Protein AF-A0A100Y700-F1 (afdb_monomer)

Secondary structure (DSSP, 8-state):
--HHHHHHHHHHHHHHHHHHHHHHTTTTTTSSSTT--HHHHHHHHHHHH-TT---S---S---SSHHHHHHHHHHHHHHHHHHHHHHHHHHHHHHHHHHHHHHHHTT--------

Radius of gyration: 26.62 Å; Cα contacts (8 Å, |Δi|>4): 16; chains: 1; bounding box: 70×37×75 Å

Foldseek 3Di:
DPPVVVVVVVVVVVVVCVVVVCVVVVVQVVPPDRDDDPVVVVVVVCCVVPVPDDDPDDDPDDDPDVVVVVVVVVVVVVVVVVVVVVVVVVVVVVVVVVVVVVVVVVPDDPDDDDD

Organism: NCBI:txid936756

Solvent-accessible surface area (backbone atoms only — not comparable to full-atom values): 7097 Å² total; per-residue (Å²): 129,57,73,64,56,51,50,52,52,50,52,50,51,51,54,51,45,69,63,45,47,44,66,76,70,51,66,36,77,94,41,99,69,59,82,65,57,72,63,65,54,47,53,52,52,45,47,73,78,39,75,88,67,75,81,94,71,76,76,95,70,76,66,97,40,72,66,57,44,52,47,52,52,50,50,52,51,51,51,53,52,48,53,52,52,50,52,54,48,52,55,55,49,51,52,53,48,53,55,50,54,56,57,57,65,74,70,64,74,82,80,83,82,77,134

Structure (mmCIF, N/CA/C/O backbone):
data_AF-A0A100Y700-F1
#
_entry.id   AF-A0A100Y700-F1
#
loop_
_atom_site.group_PDB
_atom_site.id
_atom_site.type_symbol
_atom_site.label_atom_id
_atom_site.label_alt_id
_atom_site.label_comp_id
_atom_site.label_asym_id
_atom_site.label_entity_id
_atom_site.label_seq_id
_atom_site.pdbx_PDB_ins_code
_atom_site.Cartn_x
_atom_site.Cartn_y
_atom_site.Cartn_z
_atom_site.occupancy
_atom_site.B_iso_or_equiv
_atom_site.auth_seq_id
_atom_site.auth_comp_id
_atom_site.auth_asym_id
_atom_site.auth_atom_id
_atom_site.pdbx_PDB_model_num
ATOM 1 N N . MET A 1 1 ? -14.581 -18.782 20.912 1.00 66.38 1 MET A N 1
ATOM 2 C CA . MET A 1 1 ? -14.575 -17.716 19.878 1.00 66.38 1 MET A CA 1
ATOM 3 C C . MET A 1 1 ? -15.944 -17.614 19.226 1.00 66.38 1 MET A C 1
ATOM 5 O O . MET A 1 1 ? -16.506 -18.648 18.874 1.00 66.38 1 MET A O 1
ATOM 9 N N . SER A 1 2 ? -16.472 -16.397 19.060 1.00 88.25 2 SER A N 1
ATOM 10 C CA . SER A 1 2 ? -17.689 -16.165 18.269 1.00 88.25 2 SER A CA 1
ATOM 11 C C . SER A 1 2 ? -17.450 -16.537 16.798 1.00 88.25 2 SER A C 1
ATOM 13 O O . SER A 1 2 ? -16.309 -16.522 16.330 1.00 88.25 2 SER A O 1
ATOM 15 N N . ARG A 1 3 ? -18.513 -16.881 16.056 1.00 90.94 3 ARG A N 1
ATOM 16 C CA . ARG A 1 3 ? -18.427 -17.226 14.621 1.00 90.94 3 ARG A CA 1
ATOM 17 C C . ARG A 1 3 ? -17.661 -16.161 13.827 1.00 90.94 3 ARG A C 1
ATOM 19 O O . ARG A 1 3 ? -16.773 -16.500 13.057 1.00 90.94 3 ARG A O 1
ATOM 26 N N . ASN A 1 4 ? -17.937 -14.890 14.108 1.00 92.06 4 ASN A N 1
ATOM 27 C CA . ASN A 1 4 ? -17.295 -13.750 13.453 1.00 92.06 4 ASN A CA 1
ATOM 28 C C . ASN A 1 4 ? -15.809 -13.636 13.807 1.00 92.06 4 ASN A C 1
ATOM 30 O O . ASN A 1 4 ? -14.999 -13.365 12.931 1.00 92.06 4 ASN A O 1
ATOM 34 N N . ALA A 1 5 ? -15.430 -13.896 15.065 1.00 92.06 5 ALA A N 1
ATOM 35 C CA . ALA A 1 5 ? -14.022 -13.906 15.453 1.00 92.06 5 ALA A CA 1
ATOM 36 C C . ALA A 1 5 ? -13.244 -14.994 14.697 1.00 92.06 5 ALA A C 1
ATOM 38 O O . ALA A 1 5 ? -12.152 -14.729 14.215 1.00 92.06 5 ALA A O 1
ATOM 39 N N . ARG A 1 6 ? -13.829 -16.189 14.521 1.00 94.88 6 ARG A N 1
ATOM 40 C CA . ARG A 1 6 ? -13.201 -17.265 13.731 1.00 94.88 6 ARG A CA 1
ATOM 41 C C . ARG A 1 6 ? -13.043 -16.882 12.261 1.00 94.88 6 ARG A C 1
ATOM 43 O O . ARG A 1 6 ? -11.981 -17.114 11.700 1.00 94.88 6 ARG A O 1
ATOM 50 N N . ILE A 1 7 ? -14.076 -16.285 11.661 1.00 96.19 7 ILE A N 1
ATOM 51 C CA . ILE A 1 7 ? -14.034 -15.826 10.265 1.00 96.19 7 ILE A CA 1
ATOM 52 C C . ILE A 1 7 ? -12.957 -14.753 10.088 1.00 96.19 7 ILE A C 1
ATOM 54 O O . ILE A 1 7 ? -12.136 -14.875 9.191 1.00 96.19 7 ILE A O 1
ATOM 58 N N . ASN A 1 8 ? -12.899 -13.747 10.962 1.00 94.69 8 ASN A N 1
ATOM 59 C CA . ASN A 1 8 ? -11.896 -12.688 10.858 1.00 94.69 8 ASN A CA 1
ATOM 60 C C . ASN A 1 8 ? -10.470 -13.222 11.036 1.00 94.69 8 ASN A C 1
ATOM 62 O O . ASN A 1 8 ? -9.580 -12.821 10.293 1.00 94.69 8 ASN A O 1
ATOM 66 N N . THR A 1 9 ? -10.249 -14.141 11.982 1.00 96.31 9 THR A N 1
ATOM 67 C CA . THR A 1 9 ? -8.947 -14.804 12.136 1.00 96.31 9 THR A CA 1
ATOM 68 C C . THR A 1 9 ? -8.582 -15.598 10.883 1.00 96.31 9 THR A C 1
ATOM 70 O O . THR A 1 9 ? -7.451 -15.498 10.424 1.00 96.31 9 THR A O 1
ATOM 73 N N . LEU A 1 10 ? -9.528 -16.337 10.293 1.00 97.06 10 LEU A N 1
ATOM 74 C CA . LEU A 1 10 ? -9.295 -17.064 9.043 1.00 97.06 10 LEU A CA 1
ATOM 75 C C . LEU A 1 10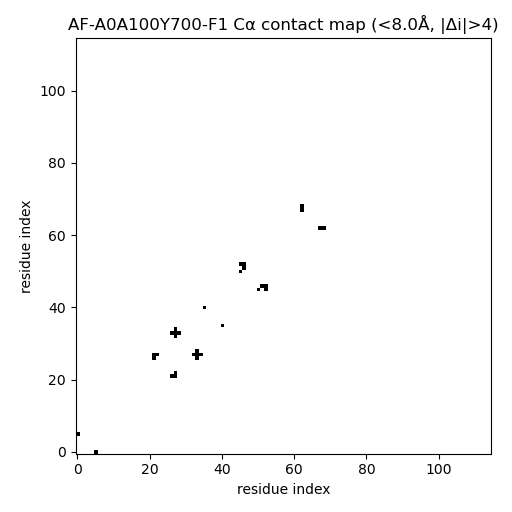 ? -8.941 -16.111 7.894 1.00 97.06 10 LEU A C 1
ATOM 77 O O . LEU A 1 10 ? -7.962 -16.348 7.199 1.00 97.06 10 LEU A O 1
ATOM 81 N N . LEU A 1 11 ? -9.698 -15.025 7.719 1.00 96.38 11 LEU A N 1
ATOM 82 C CA . LEU A 1 11 ? -9.428 -14.014 6.694 1.00 96.38 11 LEU A CA 1
ATOM 83 C C . LEU A 1 11 ? -8.036 -13.396 6.863 1.00 96.38 11 LEU A C 1
ATOM 85 O O . LEU A 1 11 ? -7.311 -13.256 5.883 1.00 96.38 11 LEU A O 1
ATOM 89 N N . LEU A 1 12 ? -7.636 -13.081 8.098 1.00 95.88 12 LEU A N 1
ATOM 90 C CA . LEU A 1 12 ? -6.298 -12.564 8.383 1.00 95.88 12 LEU A CA 1
ATOM 91 C C . LEU A 1 12 ? -5.211 -13.581 8.010 1.00 95.88 12 LEU A C 1
ATOM 93 O O . LEU A 1 12 ? -4.234 -13.217 7.365 1.00 95.88 12 LEU A O 1
ATOM 97 N N . LEU A 1 13 ? -5.396 -14.855 8.374 1.00 97.31 13 LEU A N 1
ATOM 98 C CA . LEU A 1 13 ? -4.462 -15.923 8.009 1.00 97.31 13 LEU A CA 1
ATOM 99 C C . LEU A 1 13 ? -4.356 -16.095 6.491 1.00 97.31 13 LEU A C 1
ATOM 101 O O . LEU A 1 13 ? -3.255 -16.288 5.991 1.00 97.31 13 LEU A O 1
ATOM 105 N N . VAL A 1 14 ? -5.468 -15.983 5.759 1.00 97.62 14 VAL A N 1
ATOM 106 C CA . VAL A 1 14 ? -5.465 -16.029 4.289 1.00 97.62 14 VAL A CA 1
ATOM 107 C C . VAL A 1 14 ? -4.672 -14.860 3.707 1.00 97.62 14 VAL A C 1
ATOM 109 O O . VAL A 1 14 ? -3.839 -15.084 2.839 1.00 97.62 14 VAL A O 1
ATOM 112 N N . VAL A 1 15 ? -4.867 -13.634 4.201 1.00 96.00 15 VAL A N 1
ATOM 113 C CA . VAL A 1 15 ? -4.094 -12.463 3.742 1.00 96.00 15 VAL A CA 1
ATOM 114 C C . VAL A 1 15 ? -2.597 -12.653 3.997 1.00 96.00 15 VAL A C 1
ATOM 116 O O . VAL A 1 15 ? -1.791 -12.434 3.097 1.00 96.00 15 VAL A O 1
ATOM 119 N N . VAL A 1 16 ? -2.219 -13.114 5.193 1.00 96.50 16 VAL A N 1
ATOM 120 C CA . VAL A 1 16 ? -0.814 -13.408 5.521 1.00 96.50 16 VAL A CA 1
ATOM 121 C C . VAL A 1 16 ? -0.263 -14.513 4.620 1.00 96.50 16 VAL A C 1
ATOM 123 O O . VAL A 1 16 ? 0.841 -14.380 4.103 1.00 96.50 16 VAL A O 1
ATOM 126 N N . ALA A 1 17 ? -1.029 -15.578 4.381 1.00 96.19 17 ALA A N 1
ATOM 127 C CA . ALA A 1 17 ? -0.621 -16.660 3.493 1.00 96.19 17 ALA A CA 1
ATOM 128 C C . ALA A 1 17 ? -0.406 -16.164 2.055 1.00 96.19 17 ALA A C 1
ATOM 130 O O . ALA A 1 17 ? 0.603 -16.507 1.449 1.00 96.19 17 ALA A O 1
ATOM 131 N N . LEU A 1 18 ? -1.294 -15.317 1.528 1.00 94.19 18 LEU A N 1
ATOM 132 C CA . LEU A 1 18 ? -1.145 -14.731 0.192 1.00 94.19 18 LEU A CA 1
ATOM 133 C C . LEU A 1 18 ? 0.106 -13.848 0.067 1.00 94.19 18 LEU A C 1
ATOM 135 O O . LEU A 1 18 ? 0.702 -13.817 -1.003 1.00 94.19 18 LEU A O 1
ATOM 139 N N . ALA A 1 19 ? 0.521 -13.167 1.139 1.00 91.00 19 ALA A N 1
ATOM 140 C CA . ALA A 1 19 ? 1.738 -12.353 1.142 1.00 91.00 19 ALA A CA 1
ATOM 141 C C . ALA A 1 19 ? 3.021 -13.188 1.317 1.00 91.00 19 ALA A C 1
ATOM 143 O O . ALA A 1 19 ? 4.034 -12.912 0.681 1.00 91.00 19 ALA A O 1
ATOM 144 N N . VAL A 1 20 ? 2.994 -14.207 2.182 1.00 93.62 20 VAL A N 1
ATOM 145 C CA . VAL A 1 20 ? 4.196 -14.961 2.580 1.00 93.62 20 VAL A CA 1
ATOM 146 C C . VAL A 1 20 ? 4.472 -16.150 1.663 1.00 93.62 20 VAL A C 1
ATOM 148 O O . VAL A 1 20 ? 5.633 -16.427 1.377 1.00 93.62 20 VAL A O 1
ATOM 151 N N . LEU A 1 21 ? 3.444 -16.865 1.194 1.00 94.56 21 LEU A N 1
ATOM 152 C CA . LEU A 1 21 ? 3.636 -18.080 0.392 1.00 94.56 21 LEU A CA 1
ATOM 153 C C . LEU A 1 21 ? 4.409 -17.839 -0.912 1.00 94.56 21 LEU A C 1
ATOM 155 O O . LEU A 1 21 ? 5.296 -18.645 -1.184 1.00 94.56 21 LEU A O 1
ATOM 159 N N . PRO A 1 22 ? 4.154 -16.771 -1.697 1.00 90.19 22 PRO A N 1
ATOM 160 C CA . PRO A 1 22 ? 4.939 -16.512 -2.901 1.00 90.19 22 PRO A CA 1
ATOM 161 C C . PRO A 1 22 ? 6.433 -16.343 -2.600 1.00 90.19 22 PRO A C 1
ATOM 163 O O . PRO A 1 22 ? 7.262 -16.912 -3.301 1.00 90.19 22 PRO A O 1
ATOM 166 N N . LEU A 1 23 ? 6.770 -15.647 -1.508 1.00 88.31 23 LEU A N 1
ATOM 167 C CA . LEU A 1 23 ? 8.154 -15.441 -1.073 1.00 88.31 23 LEU A CA 1
ATOM 168 C C . LEU A 1 23 ? 8.789 -16.737 -0.547 1.00 88.31 23 LEU A C 1
ATOM 170 O O . LEU A 1 23 ? 9.924 -17.053 -0.877 1.00 88.31 23 LEU A O 1
ATOM 174 N N . ALA A 1 24 ? 8.056 -17.509 0.261 1.00 89.81 24 ALA A N 1
ATOM 175 C CA . ALA A 1 24 ? 8.570 -18.729 0.886 1.00 89.81 24 ALA A CA 1
ATOM 176 C C . ALA A 1 24 ? 8.776 -19.885 -0.106 1.00 89.81 24 ALA A C 1
ATOM 178 O O . ALA A 1 24 ? 9.604 -20.761 0.132 1.00 89.81 24 ALA A O 1
ATOM 179 N N . LEU A 1 25 ? 8.001 -19.910 -1.189 1.00 91.56 25 LEU A N 1
ATOM 180 C CA . LEU A 1 25 ? 8.074 -20.932 -2.231 1.00 91.56 25 LEU A CA 1
ATOM 181 C C . LEU A 1 25 ? 8.965 -20.515 -3.413 1.00 91.56 25 LEU A C 1
ATOM 183 O O . LEU A 1 25 ? 9.029 -21.255 -4.394 1.00 91.56 25 LEU A O 1
ATOM 187 N N . GLY A 1 26 ? 9.613 -19.345 -3.348 1.00 86.38 26 GLY A N 1
ATOM 188 C CA . GLY A 1 26 ? 10.465 -18.842 -4.429 1.00 86.38 26 GLY A CA 1
ATOM 189 C C . GLY A 1 26 ? 9.696 -18.567 -5.724 1.00 86.38 26 GLY A C 1
ATOM 190 O O . GLY A 1 26 ? 10.233 -18.731 -6.824 1.00 86.38 26 GLY A O 1
ATOM 191 N N . LEU A 1 27 ? 8.406 -18.201 -5.629 1.00 81.12 27 LEU A N 1
ATOM 192 C CA . LEU A 1 27 ? 7.612 -17.815 -6.798 1.00 81.12 27 LEU A CA 1
ATOM 193 C C . LEU A 1 27 ? 8.181 -16.505 -7.337 1.00 81.12 27 LEU A C 1
ATOM 195 O O . LEU A 1 27 ? 7.787 -15.424 -6.907 1.00 81.12 27 LEU A O 1
ATOM 199 N N . GLY A 1 28 ? 9.116 -16.627 -8.274 1.00 75.69 28 GLY A N 1
ATOM 200 C CA . GLY A 1 28 ? 9.812 -15.483 -8.838 1.00 75.69 28 GLY A CA 1
ATOM 201 C C . GLY A 1 28 ? 11.332 -15.590 -8.884 1.00 75.69 28 GLY A C 1
ATOM 202 O O . GLY A 1 28 ? 11.938 -14.791 -9.579 1.00 75.69 28 GLY A O 1
ATOM 203 N N . ASP A 1 29 ? 11.952 -16.596 -8.262 1.00 78.38 29 ASP A N 1
ATOM 204 C CA . ASP A 1 29 ? 13.426 -16.719 -8.199 1.00 78.38 29 ASP A CA 1
ATOM 205 C C . ASP A 1 29 ? 14.114 -16.834 -9.577 1.00 78.38 29 ASP A C 1
ATOM 207 O O . ASP A 1 29 ? 15.325 -16.689 -9.701 1.00 78.38 29 ASP A O 1
ATOM 211 N N . HIS A 1 30 ? 13.339 -17.101 -10.629 1.00 74.56 30 HIS A N 1
ATOM 212 C CA . HIS A 1 30 ? 13.780 -17.162 -12.023 1.00 74.56 30 HIS A CA 1
ATOM 213 C C . HIS A 1 30 ? 13.660 -15.817 -12.766 1.00 74.56 30 HIS A C 1
ATOM 215 O O . HIS A 1 30 ? 13.903 -15.768 -13.971 1.00 74.56 30 HIS A O 1
ATOM 221 N N . LYS A 1 31 ? 13.248 -14.745 -12.082 1.00 72.06 31 LYS A N 1
ATOM 222 C CA . LYS A 1 31 ? 13.110 -13.385 -12.612 1.00 72.06 31 LYS A CA 1
ATOM 223 C C . LYS A 1 31 ? 14.020 -12.443 -11.826 1.00 72.06 31 LYS A C 1
ATOM 225 O O . LYS A 1 31 ? 14.076 -12.540 -10.606 1.00 72.06 31 LYS A O 1
ATOM 230 N N . GLU A 1 32 ? 14.693 -11.523 -12.516 1.00 67.50 32 GLU A N 1
ATOM 231 C CA . GLU A 1 32 ? 15.541 -10.506 -11.869 1.00 67.50 32 GLU A CA 1
ATOM 232 C C . GLU A 1 32 ? 14.719 -9.586 -10.953 1.00 67.50 32 GLU A C 1
ATOM 234 O O . GLU A 1 32 ? 15.139 -9.289 -9.839 1.00 67.50 32 GLU A O 1
ATOM 239 N N . GLU A 1 33 ? 13.496 -9.240 -11.369 1.00 70.50 33 GLU A N 1
ATOM 240 C CA . GLU A 1 33 ? 12.518 -8.530 -10.547 1.00 70.50 33 GLU A CA 1
ATOM 241 C C . GLU A 1 33 ? 11.166 -9.269 -10.576 1.00 70.50 33 GLU A C 1
ATOM 243 O O . GLU A 1 33 ? 10.352 -9.106 -11.488 1.00 70.50 33 GLU A O 1
ATOM 248 N N . PRO A 1 34 ? 10.905 -10.159 -9.608 1.00 69.94 34 PRO A N 1
ATOM 249 C CA . PRO A 1 34 ? 9.723 -11.016 -9.661 1.00 69.94 34 PRO A CA 1
ATOM 250 C C . PRO A 1 34 ? 8.403 -10.335 -9.306 1.00 69.94 34 PRO A C 1
ATOM 252 O O . PRO A 1 34 ? 7.342 -10.821 -9.700 1.00 69.94 34 PRO A O 1
ATOM 255 N N . PHE A 1 35 ? 8.464 -9.217 -8.584 1.00 77.19 35 PHE A N 1
ATOM 256 C CA . PHE A 1 35 ? 7.299 -8.486 -8.083 1.00 77.19 35 PHE A CA 1
ATOM 257 C C . PHE A 1 35 ? 7.304 -7.031 -8.563 1.00 77.19 35 PHE A C 1
ATOM 259 O O . PHE A 1 35 ? 7.127 -6.110 -7.769 1.00 77.19 35 PHE A O 1
ATOM 266 N N . THR A 1 36 ? 7.530 -6.823 -9.861 1.00 80.06 36 THR A N 1
ATOM 267 C CA . THR A 1 36 ? 7.430 -5.491 -10.470 1.00 80.06 36 THR A CA 1
ATOM 268 C C . THR A 1 36 ? 5.989 -5.003 -10.529 1.00 80.06 36 THR A C 1
ATOM 270 O O . THR A 1 36 ? 5.035 -5.790 -10.565 1.00 80.06 36 THR A O 1
ATOM 273 N N . GLY A 1 37 ? 5.829 -3.680 -10.558 1.00 79.69 37 GLY A N 1
ATOM 274 C CA . GLY A 1 37 ? 4.540 -3.048 -10.798 1.00 79.69 37 GLY A CA 1
ATOM 275 C C . GLY A 1 37 ? 3.958 -3.422 -12.164 1.00 79.69 37 GLY A C 1
ATOM 276 O O . GLY A 1 37 ? 4.673 -3.775 -13.101 1.00 79.69 37 GLY A O 1
ATOM 277 N N . ALA A 1 38 ? 2.634 -3.315 -12.284 1.00 85.69 38 ALA A N 1
ATOM 278 C CA . ALA A 1 38 ? 1.936 -3.578 -13.542 1.00 85.69 38 ALA A CA 1
ATOM 279 C C . ALA A 1 38 ? 2.389 -2.642 -14.677 1.00 85.69 38 ALA A C 1
ATOM 281 O O . ALA A 1 38 ? 2.390 -3.049 -15.833 1.00 85.69 38 ALA A O 1
ATOM 282 N N . ASP A 1 39 ? 2.787 -1.415 -14.338 1.00 83.94 39 ASP A N 1
ATOM 283 C CA . ASP A 1 39 ? 3.232 -0.407 -15.301 1.00 83.94 39 ASP A CA 1
ATOM 284 C C . ASP A 1 39 ? 4.565 -0.789 -15.961 1.00 83.94 39 ASP A C 1
ATOM 286 O O . ASP A 1 39 ? 4.644 -0.862 -17.183 1.00 83.94 39 ASP A O 1
ATOM 290 N N . ALA A 1 40 ? 5.559 -1.207 -15.168 1.00 82.50 40 ALA A N 1
ATOM 291 C CA . ALA A 1 40 ? 6.835 -1.716 -15.682 1.00 82.50 40 ALA A CA 1
ATOM 292 C C . ALA A 1 40 ? 6.649 -2.920 -16.626 1.00 82.50 40 ALA A C 1
ATOM 294 O O . ALA A 1 40 ? 7.315 -3.039 -17.651 1.00 82.50 40 ALA A O 1
ATOM 295 N N . GLN A 1 41 ? 5.702 -3.816 -16.321 1.00 87.50 41 GLN A N 1
ATOM 296 C CA . GLN A 1 41 ? 5.379 -4.936 -17.216 1.00 87.50 41 GLN A CA 1
ATOM 297 C C . GLN A 1 41 ? 4.712 -4.468 -18.514 1.00 87.50 41 GLN A C 1
ATOM 299 O O . GLN A 1 41 ? 4.949 -5.052 -19.572 1.00 87.50 41 GLN A O 1
ATOM 304 N N . ALA A 1 42 ? 3.876 -3.430 -18.442 1.00 88.38 42 ALA A N 1
ATOM 305 C CA . ALA A 1 42 ? 3.226 -2.855 -19.610 1.00 88.38 42 ALA A CA 1
ATOM 306 C C . ALA A 1 42 ? 4.240 -2.172 -20.537 1.00 88.38 42 ALA A C 1
ATOM 308 O O . ALA A 1 42 ? 4.169 -2.374 -21.746 1.00 88.38 42 ALA A O 1
ATOM 309 N N . GLU A 1 43 ? 5.205 -1.431 -19.993 1.00 86.69 43 GLU A N 1
ATOM 310 C CA . GLU A 1 43 ? 6.270 -0.783 -20.768 1.00 86.69 43 GLU A CA 1
ATOM 311 C C . GLU A 1 43 ? 7.105 -1.800 -21.560 1.00 86.69 43 GLU A C 1
ATOM 313 O O . GLU A 1 43 ? 7.309 -1.638 -22.769 1.00 86.69 43 GLU A O 1
ATOM 318 N N . VAL A 1 44 ? 7.514 -2.895 -20.906 1.00 87.38 44 VAL A N 1
ATOM 319 C CA . VAL A 1 44 ? 8.235 -3.998 -21.561 1.00 87.38 44 VAL A CA 1
ATOM 320 C C . VAL A 1 44 ? 7.393 -4.582 -22.694 1.00 87.38 44 VAL A C 1
ATOM 322 O O . VAL A 1 44 ? 7.862 -4.681 -23.827 1.00 87.38 44 VAL A O 1
ATOM 325 N N . ALA A 1 45 ? 6.124 -4.896 -22.426 1.00 90.25 45 ALA A N 1
ATOM 326 C CA . ALA A 1 45 ? 5.237 -5.465 -23.434 1.00 90.25 45 ALA A CA 1
ATOM 327 C C . ALA A 1 45 ? 5.010 -4.515 -24.624 1.00 90.25 45 ALA A C 1
ATOM 329 O O . ALA A 1 45 ? 4.962 -4.971 -25.768 1.00 90.25 45 ALA A O 1
ATOM 330 N N . ILE A 1 46 ? 4.877 -3.207 -24.390 1.00 89.75 46 ILE A N 1
ATOM 331 C CA . ILE A 1 46 ? 4.722 -2.209 -25.460 1.00 89.75 46 ILE A CA 1
ATOM 332 C C . ILE A 1 46 ? 5.973 -2.185 -26.338 1.00 89.75 46 ILE A C 1
ATOM 334 O O . ILE A 1 46 ? 5.853 -2.285 -27.558 1.00 89.75 46 ILE A O 1
ATOM 338 N N . THR A 1 47 ? 7.153 -2.124 -25.723 1.00 88.25 47 THR A N 1
ATOM 339 C CA . THR A 1 47 ? 8.437 -2.064 -26.437 1.00 88.25 47 THR A CA 1
ATOM 340 C C . THR A 1 47 ? 8.688 -3.329 -27.264 1.00 88.25 47 THR A C 1
ATOM 342 O O . THR A 1 47 ? 9.191 -3.252 -28.383 1.00 88.25 47 THR A O 1
ATOM 345 N N . GLU A 1 48 ? 8.280 -4.497 -26.759 1.00 92.69 48 GLU A N 1
ATOM 346 C CA . GLU A 1 48 ? 8.372 -5.767 -27.491 1.00 92.69 48 GLU A CA 1
ATOM 347 C C . GLU A 1 48 ? 7.399 -5.851 -28.679 1.00 92.69 48 GLU A C 1
ATOM 349 O O . GLU A 1 48 ? 7.754 -6.380 -29.733 1.00 92.69 48 GLU A O 1
ATOM 354 N N . ASN A 1 49 ? 6.167 -5.352 -28.526 1.00 93.31 49 ASN A N 1
ATOM 355 C CA . ASN A 1 49 ? 5.140 -5.441 -29.572 1.00 93.31 49 ASN A CA 1
ATOM 356 C C . ASN A 1 49 ? 5.258 -4.333 -30.630 1.00 93.31 49 ASN A C 1
ATOM 358 O O . ASN A 1 49 ? 4.858 -4.539 -31.778 1.00 93.31 49 ASN A O 1
ATOM 362 N N . ALA A 1 50 ? 5.771 -3.163 -30.256 1.00 91.12 50 ALA A N 1
ATOM 363 C CA . ALA A 1 50 ? 5.874 -1.988 -31.110 1.00 91.12 50 ALA A CA 1
ATOM 364 C C . ALA A 1 50 ? 7.188 -1.235 -30.820 1.00 91.12 50 ALA A C 1
ATOM 366 O O . ALA A 1 50 ? 7.177 -0.230 -30.112 1.00 91.12 50 ALA A O 1
ATOM 367 N N . PRO A 1 51 ? 8.324 -1.688 -31.379 1.00 88.19 51 PRO A N 1
ATOM 368 C CA . PRO A 1 51 ? 9.640 -1.116 -31.079 1.00 88.19 51 PRO A CA 1
ATOM 369 C C . PRO A 1 51 ? 9.808 0.337 -31.549 1.00 88.19 51 PRO A C 1
ATOM 371 O O . PRO A 1 51 ? 10.631 1.062 -31.003 1.00 88.19 51 PRO A O 1
ATOM 374 N N . ASP A 1 52 ? 9.014 0.775 -32.530 1.00 91.94 52 ASP A N 1
ATOM 375 C CA . ASP A 1 52 ? 9.014 2.156 -33.032 1.00 91.94 52 ASP A CA 1
ATOM 376 C C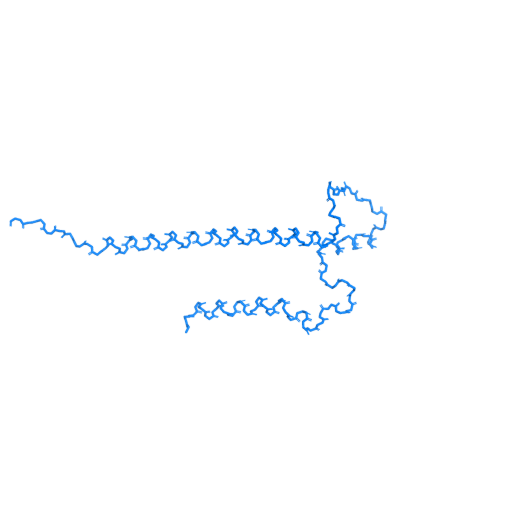 . ASP A 1 52 ? 8.008 3.063 -32.289 1.00 91.94 52 ASP A C 1
ATOM 378 O O . ASP A 1 52 ? 7.721 4.175 -32.736 1.00 91.94 52 ASP A O 1
ATOM 382 N N . TYR A 1 53 ? 7.403 2.587 -31.194 1.00 88.62 53 TYR A N 1
ATOM 383 C CA . TYR A 1 53 ? 6.425 3.355 -30.428 1.00 88.62 53 TYR A CA 1
ATOM 384 C C . TYR A 1 53 ? 7.086 4.507 -29.662 1.00 88.62 53 TYR A C 1
ATOM 386 O O . TYR A 1 53 ? 8.015 4.306 -28.884 1.00 88.62 53 TYR A O 1
ATOM 394 N N . GLU A 1 54 ? 6.546 5.714 -29.836 1.00 88.50 54 GLU A N 1
ATOM 395 C CA . GLU A 1 54 ? 6.972 6.908 -29.107 1.00 88.50 54 GLU A CA 1
ATOM 396 C C . GLU A 1 54 ? 5.939 7.261 -28.015 1.00 88.50 54 GLU A C 1
ATOM 398 O O . GLU A 1 54 ? 4.744 7.382 -28.320 1.00 88.50 54 GLU A O 1
ATOM 403 N N . PRO A 1 55 ? 6.350 7.433 -26.742 1.00 87.25 55 PRO A N 1
ATOM 404 C CA . PRO A 1 55 ? 5.444 7.832 -25.670 1.00 87.25 55 PRO A CA 1
ATOM 405 C C . PRO A 1 55 ? 4.756 9.170 -25.968 1.00 87.25 55 PRO A C 1
ATOM 407 O O . PRO A 1 55 ? 5.397 10.198 -26.164 1.00 87.25 55 PRO A O 1
ATOM 410 N N . TRP A 1 56 ? 3.424 9.185 -25.937 1.00 89.50 56 TRP A N 1
ATOM 411 C CA . TRP A 1 56 ? 2.618 10.400 -26.135 1.00 89.50 56 TRP A CA 1
ATOM 412 C C . TRP A 1 56 ? 2.544 11.297 -24.886 1.00 89.50 56 TRP A C 1
ATOM 414 O O . TRP A 1 56 ? 1.955 12.378 -24.929 1.00 89.50 56 TRP A O 1
ATOM 424 N N . PHE A 1 57 ? 3.112 10.847 -23.767 1.00 89.31 57 PHE A N 1
ATOM 425 C CA . PHE A 1 57 ? 3.174 11.565 -22.501 1.00 89.31 57 PHE A CA 1
ATOM 426 C C . PHE A 1 57 ? 4.462 11.198 -21.762 1.00 89.31 57 PHE A C 1
ATOM 428 O O . PHE A 1 57 ? 4.862 10.036 -21.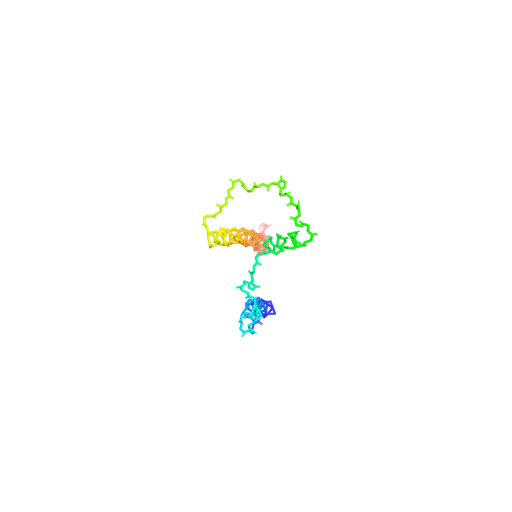763 1.00 89.31 57 PHE A O 1
ATOM 435 N N . SER A 1 58 ? 5.072 12.179 -21.097 1.00 85.00 58 SER A N 1
ATOM 436 C CA . SER A 1 58 ? 6.181 11.972 -20.168 1.00 85.00 58 SER A CA 1
ATOM 437 C C . SER A 1 58 ? 5.784 12.429 -18.759 1.00 85.00 58 SER A C 1
ATOM 439 O O . SER A 1 58 ? 5.076 13.436 -18.618 1.00 85.00 58 SER A O 1
ATOM 441 N N . PRO A 1 59 ? 6.206 11.712 -17.700 1.00 85.12 59 PRO A N 1
ATOM 442 C CA . PRO A 1 59 ? 5.930 12.122 -16.331 1.00 85.12 59 PRO A CA 1
ATOM 443 C C . PRO A 1 59 ? 6.449 13.539 -16.060 1.00 85.12 59 PRO A C 1
ATOM 445 O O . PRO A 1 59 ? 7.579 13.882 -16.396 1.00 85.12 59 PRO A O 1
ATOM 448 N N . LEU A 1 60 ? 5.635 14.368 -15.398 1.00 90.06 60 LEU A N 1
ATOM 449 C CA . LEU A 1 60 ? 6.070 15.702 -14.950 1.00 90.06 60 LEU A CA 1
ATOM 450 C C . LEU A 1 60 ? 7.122 15.628 -13.834 1.00 90.06 60 LEU A C 1
ATOM 452 O O . LEU A 1 60 ? 7.847 16.591 -13.592 1.00 90.06 60 LEU A O 1
ATOM 456 N N . TYR A 1 61 ? 7.155 14.506 -13.120 1.00 86.44 61 TYR A N 1
ATOM 457 C CA . TYR A 1 61 ? 8.092 14.215 -12.052 1.00 86.44 61 TYR A CA 1
ATOM 458 C C . TYR A 1 61 ? 8.407 12.727 -12.073 1.00 86.44 61 TYR A C 1
ATOM 460 O O . TYR A 1 61 ? 7.491 11.905 -12.106 1.00 86.44 61 TYR A O 1
ATOM 468 N N . GLU A 1 62 ? 9.692 12.413 -11.999 1.00 85.50 62 GLU A N 1
ATOM 469 C CA . GLU A 1 62 ? 10.199 11.056 -11.891 1.00 85.50 62 GLU A CA 1
ATOM 470 C C . GLU A 1 62 ? 10.999 10.93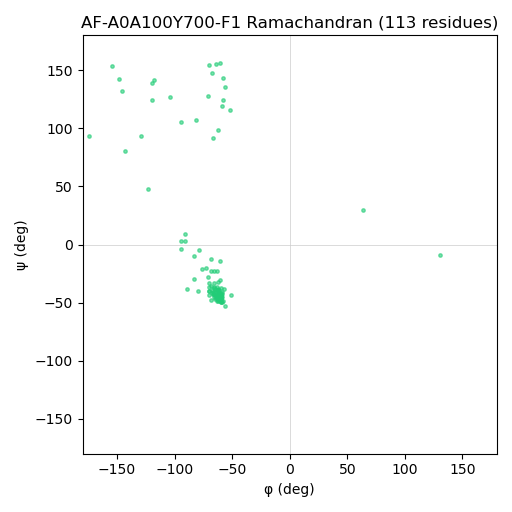9 -10.585 1.00 85.50 62 GLU A C 1
ATOM 472 O O . GLU A 1 62 ? 11.878 11.775 -10.326 1.00 85.50 62 GLU A O 1
ATOM 477 N N . PRO A 1 63 ? 10.660 9.984 -9.700 1.00 86.44 63 PRO A N 1
ATOM 478 C CA . PRO A 1 63 ? 11.390 9.781 -8.459 1.00 86.44 63 PRO A CA 1
ATOM 479 C C . PRO A 1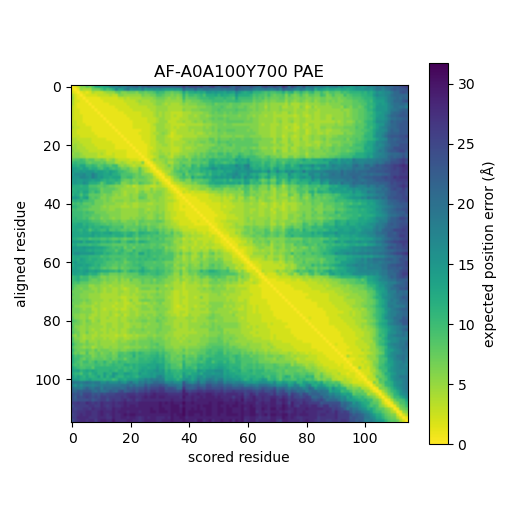 63 ? 12.876 9.491 -8.716 1.00 86.44 63 PRO A C 1
ATOM 481 O O . PRO A 1 63 ? 13.214 8.772 -9.650 1.00 86.44 63 PRO A O 1
ATOM 484 N N . PRO A 1 64 ? 13.791 9.982 -7.859 1.00 85.69 64 PRO A N 1
ATOM 485 C CA . PRO A 1 64 ? 15.230 9.785 -8.048 1.00 85.69 64 PRO A CA 1
ATOM 486 C C . PRO A 1 64 ? 15.684 8.325 -7.867 1.00 85.69 64 PRO A C 1
ATOM 488 O O . PRO A 1 64 ? 16.829 8.005 -8.179 1.00 85.69 64 PRO A O 1
ATOM 491 N N . SER A 1 65 ? 14.826 7.451 -7.328 1.00 87.94 65 SER A N 1
ATOM 492 C CA . SER A 1 65 ? 15.048 6.006 -7.256 1.00 87.94 65 SER A CA 1
ATOM 493 C C . SER A 1 65 ? 13.721 5.241 -7.181 1.00 87.94 65 SER A C 1
ATOM 495 O O . SER A 1 65 ? 12.733 5.750 -6.640 1.00 87.94 65 SER A O 1
ATOM 497 N N . GLY A 1 66 ? 13.722 3.984 -7.638 1.00 83.19 66 GLY A N 1
ATOM 498 C CA . GLY A 1 66 ? 12.569 3.078 -7.512 1.00 83.19 66 GLY A CA 1
ATOM 499 C C . GLY A 1 66 ? 12.191 2.759 -6.056 1.00 83.19 66 GLY A C 1
ATOM 500 O O . GLY A 1 66 ? 11.038 2.452 -5.750 1.00 83.19 66 GLY A O 1
ATOM 501 N N . GLU A 1 67 ? 13.130 2.909 -5.115 1.00 87.69 67 GLU A N 1
ATOM 502 C CA . GLU A 1 67 ? 12.838 2.818 -3.678 1.00 87.69 67 GLU A CA 1
ATOM 503 C C . GLU A 1 67 ? 11.943 3.973 -3.212 1.00 87.69 67 GLU A C 1
ATOM 505 O O . GLU A 1 67 ? 10.990 3.759 -2.459 1.00 87.69 67 GLU A O 1
ATOM 510 N N . VAL A 1 68 ? 12.223 5.198 -3.676 1.00 90.44 68 VAL A N 1
ATOM 511 C CA . VAL A 1 68 ? 11.405 6.378 -3.359 1.00 90.44 68 VAL A CA 1
ATOM 512 C C . VAL A 1 68 ? 10.024 6.246 -3.994 1.00 90.44 68 VAL A C 1
ATOM 514 O O . VAL A 1 68 ? 9.026 6.537 -3.335 1.00 90.44 68 VAL A O 1
ATOM 517 N N . GLU A 1 69 ? 9.945 5.752 -5.229 1.00 87.69 69 GLU A N 1
ATOM 518 C CA . GLU A 1 69 ? 8.675 5.436 -5.888 1.00 87.69 69 GLU A CA 1
ATOM 519 C C . GLU A 1 69 ? 7.841 4.441 -5.062 1.00 87.69 69 GLU A C 1
ATOM 521 O O . GLU A 1 69 ? 6.706 4.735 -4.673 1.00 87.69 69 GLU A O 1
ATOM 526 N N . SER A 1 70 ? 8.436 3.303 -4.693 1.00 86.69 70 SER A N 1
ATOM 527 C CA . SER A 1 70 ? 7.787 2.266 -3.881 1.00 86.69 70 SER A CA 1
ATOM 528 C C . SER A 1 70 ? 7.343 2.787 -2.509 1.00 86.69 70 SER A C 1
ATOM 530 O O . SER A 1 70 ? 6.266 2.428 -2.015 1.00 86.69 70 SER A O 1
ATOM 532 N N . ALA A 1 71 ? 8.136 3.665 -1.888 1.00 91.88 71 ALA A N 1
ATOM 533 C CA . ALA A 1 71 ? 7.792 4.308 -0.623 1.00 91.88 71 ALA A CA 1
ATOM 534 C C . ALA A 1 71 ? 6.578 5.241 -0.762 1.00 91.88 71 ALA A C 1
ATOM 536 O O . ALA A 1 71 ? 5.685 5.216 0.091 1.00 91.88 71 ALA A O 1
ATOM 537 N N . LEU A 1 72 ? 6.507 6.028 -1.840 1.00 92.06 72 LEU A N 1
ATOM 538 C CA . LEU A 1 72 ? 5.366 6.902 -2.122 1.00 92.06 72 LEU A CA 1
ATOM 539 C C . LEU A 1 72 ? 4.091 6.091 -2.395 1.00 92.06 72 LEU A C 1
ATOM 541 O O . LEU A 1 72 ? 3.047 6.407 -1.817 1.00 92.06 72 LEU A O 1
ATOM 545 N N . PHE A 1 73 ? 4.172 5.008 -3.173 1.00 89.25 73 PHE A N 1
ATOM 546 C CA . PHE A 1 73 ? 3.049 4.080 -3.370 1.00 89.25 73 PHE A CA 1
ATOM 547 C C . PHE A 1 73 ? 2.581 3.445 -2.056 1.00 89.25 73 PHE A C 1
ATOM 549 O O . PHE A 1 73 ? 1.383 3.409 -1.760 1.00 89.25 73 PHE A O 1
ATOM 556 N N . SER A 1 74 ? 3.519 2.988 -1.227 1.00 93.12 74 SER A N 1
ATOM 557 C CA . SER A 1 74 ? 3.208 2.386 0.075 1.00 93.12 74 SER A CA 1
ATOM 558 C C . SER A 1 74 ? 2.537 3.388 1.018 1.00 93.12 74 SER A C 1
ATOM 560 O O . SER A 1 74 ? 1.580 3.045 1.716 1.00 93.12 74 SER A O 1
ATOM 562 N N . LEU A 1 75 ? 2.985 4.647 1.004 1.00 96.19 75 LEU A N 1
ATOM 563 C CA . LEU A 1 75 ? 2.363 5.731 1.761 1.00 96.19 75 LEU A CA 1
ATOM 564 C C . LEU A 1 75 ? 0.932 6.004 1.280 1.00 96.19 75 LEU A C 1
ATOM 566 O O . LEU A 1 75 ? 0.022 6.111 2.104 1.00 96.19 75 LEU A O 1
ATOM 570 N N . GLN A 1 76 ? 0.708 6.077 -0.034 1.00 95.44 76 GLN A N 1
ATOM 571 C CA . GLN A 1 76 ? -0.632 6.243 -0.608 1.00 95.44 76 GLN A CA 1
ATOM 572 C C . GLN A 1 76 ? -1.566 5.098 -0.197 1.00 95.44 76 GLN A C 1
ATOM 574 O O . GLN A 1 76 ? -2.693 5.347 0.241 1.00 95.44 76 GLN A O 1
ATOM 579 N N . ALA A 1 77 ? -1.085 3.854 -0.265 1.00 94.94 77 ALA A N 1
ATOM 580 C CA . ALA A 1 77 ? -1.839 2.682 0.163 1.00 94.94 77 ALA A CA 1
ATOM 581 C C . ALA A 1 77 ? -2.187 2.741 1.661 1.00 94.94 77 ALA A C 1
ATOM 583 O O . ALA A 1 77 ? -3.337 2.501 2.039 1.00 94.94 77 ALA A O 1
ATOM 584 N N . ALA A 1 78 ? -1.229 3.121 2.514 1.00 97.44 78 ALA A N 1
ATOM 585 C CA . ALA A 1 78 ? -1.442 3.265 3.952 1.00 97.44 78 ALA A CA 1
ATOM 586 C C . ALA A 1 78 ? -2.477 4.353 4.281 1.00 97.44 78 ALA A C 1
ATOM 588 O O . ALA A 1 78 ? -3.376 4.127 5.097 1.00 97.44 78 ALA A O 1
ATOM 589 N N . LEU A 1 79 ? -2.397 5.511 3.619 1.00 98.31 79 LEU A N 1
ATOM 590 C CA . LEU A 1 79 ? -3.370 6.593 3.777 1.00 98.31 79 LEU A CA 1
ATOM 591 C C . LEU A 1 79 ? -4.767 6.160 3.315 1.00 98.31 79 LEU A C 1
ATOM 593 O O . LEU A 1 79 ? -5.740 6.355 4.048 1.00 98.31 79 LEU A O 1
ATOM 597 N N . GLY A 1 80 ? -4.875 5.515 2.150 1.00 97.62 80 GLY A N 1
ATOM 598 C CA . GLY A 1 80 ? -6.141 4.990 1.633 1.00 97.62 80 GLY A CA 1
ATOM 599 C C . GLY A 1 80 ? -6.779 3.968 2.579 1.00 97.62 80 GLY A C 1
ATOM 600 O O . GLY A 1 80 ? -7.959 4.083 2.925 1.00 97.62 80 GLY A O 1
ATOM 601 N N . ALA A 1 81 ? -5.988 3.015 3.076 1.00 96.94 81 ALA A N 1
ATOM 602 C CA . ALA A 1 81 ? -6.438 2.040 4.066 1.00 96.94 81 ALA A CA 1
ATOM 603 C C . ALA A 1 81 ? -6.883 2.714 5.376 1.00 96.94 81 ALA A C 1
ATOM 605 O O . ALA A 1 81 ? -7.929 2.359 5.926 1.00 96.94 81 ALA A O 1
ATOM 606 N N . GLY A 1 82 ? -6.136 3.716 5.848 1.00 97.75 82 GLY A N 1
ATOM 607 C CA . GLY A 1 82 ? -6.471 4.496 7.040 1.00 97.75 82 GLY A CA 1
ATOM 608 C C . GLY A 1 82 ? -7.813 5.221 6.919 1.00 97.75 82 GLY A C 1
ATOM 609 O O . GLY A 1 82 ? -8.649 5.126 7.821 1.00 97.75 82 GLY A O 1
ATOM 610 N N . VAL A 1 83 ? -8.063 5.880 5.783 1.00 98.31 83 VAL A N 1
ATOM 611 C CA . VAL A 1 83 ? -9.339 6.561 5.504 1.00 98.31 83 VAL A CA 1
ATOM 612 C C . VAL A 1 83 ? -10.505 5.568 5.488 1.00 98.31 83 VAL A C 1
ATOM 614 O O . VAL A 1 83 ? -11.530 5.815 6.131 1.00 98.31 83 VAL A O 1
ATOM 617 N N . LEU A 1 84 ? -10.352 4.425 4.810 1.00 97.44 84 LEU A N 1
ATOM 618 C CA . LEU A 1 84 ? -11.386 3.385 4.771 1.00 97.44 84 LEU A CA 1
ATOM 619 C C . LEU A 1 84 ? -11.679 2.831 6.171 1.00 97.44 84 LEU A C 1
ATOM 621 O O . LEU A 1 84 ? -12.843 2.749 6.576 1.00 97.44 84 LEU A O 1
ATOM 625 N N . ALA A 1 85 ? -10.637 2.501 6.936 1.00 96.44 85 ALA A N 1
ATOM 626 C CA . ALA A 1 85 ? -10.773 2.001 8.299 1.00 96.44 85 ALA A CA 1
ATOM 627 C C . ALA A 1 85 ? -11.488 3.012 9.209 1.00 96.44 85 ALA A C 1
ATOM 629 O O . ALA A 1 85 ? -12.412 2.637 9.938 1.00 96.44 85 ALA A O 1
ATOM 630 N N . TYR A 1 86 ? -11.120 4.294 9.123 1.00 97.44 86 TYR A N 1
ATOM 631 C CA . TYR A 1 86 ? -11.770 5.370 9.869 1.00 97.44 86 TYR A CA 1
ATOM 632 C C . TYR A 1 86 ? -13.257 5.488 9.520 1.00 97.44 86 TYR A C 1
ATOM 634 O O . TYR A 1 86 ? -14.102 5.505 10.417 1.00 97.44 86 TYR A O 1
ATOM 642 N N . TYR A 1 87 ? -13.601 5.505 8.230 1.00 97.88 87 TYR A N 1
ATOM 643 C CA . TYR A 1 87 ? -14.988 5.613 7.776 1.00 97.88 87 TYR A CA 1
ATOM 644 C C . TYR A 1 87 ? -15.863 4.458 8.284 1.00 97.88 87 TYR A C 1
ATOM 646 O O . TYR A 1 87 ? -16.940 4.686 8.852 1.00 97.88 87 TYR A O 1
ATOM 654 N N . PHE A 1 88 ? -15.399 3.214 8.122 1.00 96.19 88 PHE A N 1
ATOM 655 C CA . PHE A 1 88 ? -16.128 2.045 8.617 1.00 96.19 88 PHE A CA 1
ATOM 656 C C . PHE A 1 88 ? -16.214 2.038 10.146 1.00 96.19 88 PHE A C 1
ATOM 658 O O . PHE A 1 88 ? -17.271 1.711 10.695 1.00 96.19 88 PHE A O 1
ATOM 665 N N . GLY A 1 89 ? -15.147 2.450 10.835 1.00 95.12 89 GLY A N 1
ATOM 666 C CA . GLY A 1 89 ? -15.124 2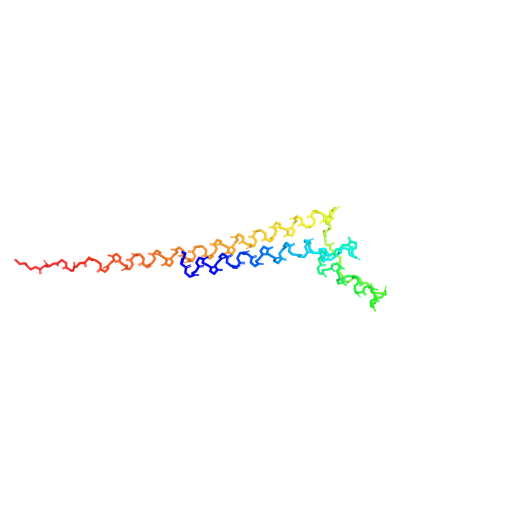.615 12.287 1.00 95.12 89 GLY A CA 1
ATOM 667 C C . GLY A 1 89 ? -16.167 3.623 12.772 1.00 95.12 89 GLY A C 1
ATOM 668 O O . GLY A 1 89 ? -16.979 3.298 13.641 1.00 95.12 89 GLY A O 1
ATOM 669 N N . LEU A 1 90 ? -16.216 4.805 12.155 1.00 96.69 90 LEU A N 1
ATOM 670 C CA . LEU A 1 90 ? -17.162 5.868 12.488 1.00 96.69 90 LEU A CA 1
ATOM 671 C C . LEU A 1 90 ? -18.611 5.425 12.264 1.00 96.69 90 LEU A C 1
ATOM 673 O O . LEU A 1 90 ? -19.445 5.569 13.161 1.00 96.69 90 LEU A O 1
ATOM 677 N N . ARG A 1 91 ? -18.925 4.838 11.099 1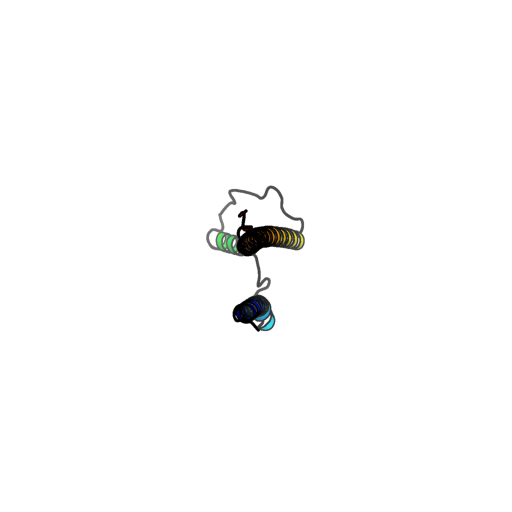.00 95.50 91 ARG A N 1
ATOM 678 C CA . ARG A 1 91 ? -20.282 4.335 10.817 1.00 95.50 91 ARG A CA 1
ATOM 679 C C . ARG A 1 91 ? -20.708 3.249 11.797 1.00 95.50 91 ARG A C 1
ATOM 681 O O . ARG A 1 91 ? -21.838 3.267 12.285 1.00 95.50 91 ARG A O 1
ATOM 688 N N . ARG A 1 92 ? -19.806 2.320 12.114 1.00 93.44 92 ARG A N 1
ATOM 689 C CA . ARG A 1 92 ? -20.076 1.254 13.082 1.00 93.44 92 ARG A CA 1
ATOM 690 C C . ARG A 1 92 ? -20.280 1.810 14.494 1.00 93.44 92 ARG A C 1
ATOM 692 O O . ARG A 1 92 ? -21.102 1.274 15.235 1.00 93.44 92 ARG A O 1
ATOM 699 N N . GLY A 1 93 ? -19.540 2.849 14.875 1.00 93.06 93 GLY A N 1
ATOM 700 C CA . GLY A 1 93 ? -19.695 3.536 16.158 1.00 93.06 93 GLY A CA 1
ATOM 701 C C . GLY A 1 93 ? -21.046 4.239 16.278 1.00 93.06 93 GLY A C 1
ATOM 702 O O . GLY A 1 93 ? -21.750 4.035 17.264 1.00 93.06 93 GLY A O 1
ATOM 703 N N . ARG A 1 94 ? -21.451 4.987 15.243 1.00 93.12 94 ARG A N 1
ATOM 704 C CA . ARG A 1 94 ? -22.750 5.683 15.199 1.00 93.12 94 ARG A CA 1
ATOM 705 C C . ARG A 1 94 ? -23.925 4.723 15.354 1.00 93.12 94 ARG A C 1
ATOM 707 O O . ARG A 1 94 ? -24.757 4.941 16.225 1.00 93.12 94 ARG A O 1
ATOM 714 N N . ARG A 1 95 ? -23.929 3.617 14.599 1.00 91.56 95 ARG A N 1
ATOM 715 C CA . ARG A 1 95 ? -24.993 2.605 14.687 1.00 91.56 95 ARG A CA 1
ATOM 716 C C . ARG A 1 95 ? -25.111 2.001 16.089 1.00 91.56 95 ARG A C 1
ATOM 718 O O . ARG A 1 95 ? -26.204 1.874 16.616 1.00 91.56 95 ARG A O 1
ATOM 725 N N . GLN A 1 96 ? -23.982 1.682 16.724 1.00 91.44 96 GLN A N 1
ATOM 726 C CA . GLN A 1 96 ? -23.987 1.180 18.104 1.00 91.44 96 GLN A CA 1
ATOM 727 C C . GLN A 1 96 ? -24.484 2.232 19.108 1.00 91.44 96 GLN A C 1
ATOM 729 O O . GLN A 1 96 ? -25.093 1.875 20.112 1.00 91.44 96 GLN A O 1
ATOM 734 N N . GLY A 1 97 ? -24.212 3.517 18.863 1.00 90.38 97 GLY A N 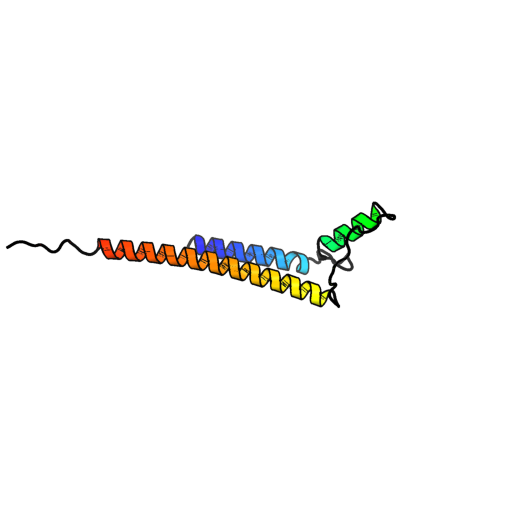1
ATOM 735 C CA . GLY A 1 97 ? -24.736 4.618 19.672 1.00 90.38 97 GLY A CA 1
ATOM 736 C C . GLY A 1 97 ? -26.255 4.749 19.563 1.00 90.38 97 GLY A C 1
ATOM 737 O O . GLY A 1 97 ? -26.927 4.842 20.586 1.00 90.38 97 GLY A O 1
ATOM 738 N N . GLU A 1 98 ? -26.792 4.681 18.344 1.00 90.88 98 GLU A N 1
ATOM 739 C CA . GLU A 1 98 ? -28.237 4.692 18.069 1.00 90.88 98 GLU A CA 1
ATOM 740 C C . GLU A 1 98 ? -28.946 3.486 18.712 1.00 90.88 98 GLU A C 1
ATOM 742 O O . GLU A 1 98 ? -29.954 3.657 19.395 1.00 90.88 98 GLU A O 1
ATOM 747 N N . GLU A 1 99 ? -28.380 2.280 18.578 1.00 88.06 99 GLU A N 1
ATOM 748 C CA . GLU A 1 99 ? -28.895 1.055 19.211 1.00 88.06 99 GLU A CA 1
ATOM 749 C C . GLU A 1 99 ? -28.939 1.176 20.750 1.00 88.06 99 GLU A C 1
ATOM 751 O O . GLU A 1 99 ? -29.921 0.781 21.381 1.00 88.06 99 GLU A O 1
ATOM 756 N N . ARG A 1 100 ? -27.903 1.761 21.370 1.00 85.19 100 ARG A N 1
ATOM 757 C CA . ARG A 1 100 ? -27.849 1.984 22.828 1.00 85.19 100 ARG A CA 1
ATOM 758 C C . ARG A 1 100 ? -28.835 3.054 23.299 1.00 85.19 100 ARG A C 1
ATOM 760 O O . ARG A 1 100 ? -29.458 2.868 24.340 1.00 85.19 100 ARG A O 1
ATOM 767 N N . ALA A 1 101 ? -28.987 4.145 22.548 1.00 84.31 101 ALA A N 1
ATOM 768 C CA . ALA A 1 101 ? -29.950 5.200 22.864 1.00 84.31 101 ALA A CA 1
ATOM 769 C C . ALA A 1 101 ? -31.399 4.688 22.770 1.00 84.31 101 ALA A C 1
ATOM 771 O O . ALA A 1 101 ? -32.206 4.962 23.657 1.00 84.31 101 ALA A O 1
ATOM 772 N N . GLY A 1 102 ? -31.710 3.877 21.752 1.00 78.94 102 GLY A N 1
ATOM 773 C CA . GLY A 1 102 ? -33.019 3.233 21.608 1.00 78.94 102 GLY A CA 1
ATOM 774 C C . GLY A 1 102 ? -33.325 2.214 22.711 1.00 78.94 102 GLY A C 1
ATOM 775 O O . GLY A 1 102 ? -34.453 2.153 23.192 1.00 78.94 102 GLY A O 1
ATOM 776 N N . ALA A 1 103 ? -32.323 1.454 23.168 1.00 75.25 103 ALA A N 1
ATOM 777 C CA . ALA A 1 103 ? -32.486 0.510 24.277 1.00 75.25 103 ALA A CA 1
ATOM 778 C C . ALA A 1 103 ? -32.689 1.204 25.640 1.00 75.25 103 ALA A C 1
ATOM 780 O O . ALA A 1 103 ? -33.421 0.687 26.480 1.00 75.25 103 ALA A O 1
ATOM 781 N N . GLY A 1 104 ? -32.074 2.374 25.854 1.00 66.94 104 GLY A N 1
ATOM 782 C CA . GLY A 1 104 ? -32.255 3.174 27.072 1.00 66.94 104 GLY A CA 1
ATOM 783 C C . GLY A 1 104 ? -33.642 3.814 27.184 1.00 66.94 104 GLY A C 1
ATOM 784 O O . GLY A 1 104 ? -34.206 3.845 28.271 1.00 66.94 104 GLY A O 1
ATOM 785 N N . GLY A 1 105 ? -34.230 4.253 26.065 1.00 59.50 105 GLY A N 1
ATOM 786 C CA . GLY A 1 105 ? -35.571 4.855 26.046 1.00 59.50 105 GLY A CA 1
ATOM 787 C C . GLY A 1 105 ? -36.727 3.867 26.253 1.00 59.50 105 GLY A C 1
ATOM 788 O O . GLY A 1 105 ? -37.813 4.275 26.644 1.00 59.50 105 GLY A O 1
ATOM 789 N N . ALA A 1 106 ? -36.509 2.568 26.027 1.00 60.03 106 ALA A N 1
ATOM 790 C CA . ALA A 1 106 ? -37.523 1.531 26.243 1.00 60.03 106 ALA A CA 1
ATOM 791 C C . ALA A 1 106 ? -37.622 1.052 27.707 1.00 60.03 106 ALA A C 1
ATOM 793 O O . ALA A 1 106 ? -38.532 0.295 28.039 1.00 60.03 106 ALA A O 1
ATOM 794 N N . ALA A 1 107 ? -36.684 1.456 28.572 1.00 58.41 107 ALA A N 1
ATOM 795 C CA . ALA A 1 107 ? -36.612 1.021 29.968 1.00 58.41 107 ALA A CA 1
ATOM 796 C C . ALA A 1 107 ? -37.296 1.979 30.962 1.00 58.41 107 ALA A C 1
ATOM 798 O O . ALA A 1 107 ? -37.365 1.652 32.146 1.00 58.41 107 ALA A O 1
ATOM 799 N N . GLU A 1 108 ? -37.806 3.130 30.513 1.00 55.41 108 GLU A N 1
ATOM 800 C CA . GLU A 1 108 ? -38.523 4.075 31.374 1.00 55.41 108 GLU A CA 1
ATOM 801 C C . GLU A 1 108 ? -40.039 3.811 31.287 1.00 55.41 108 GLU A C 1
ATOM 803 O O . GLU A 1 108 ? -40.652 4.098 30.255 1.00 55.41 108 GLU A O 1
ATOM 808 N N . PRO A 1 109 ? -40.673 3.201 32.312 1.00 60.78 109 PRO A N 1
ATOM 809 C CA . PRO A 1 109 ? -42.119 3.028 32.312 1.00 60.78 109 PRO A CA 1
ATOM 810 C C . PRO A 1 109 ? -42.795 4.403 32.429 1.00 60.78 109 PRO A C 1
ATOM 812 O O . PRO A 1 109 ? -42.251 5.289 33.093 1.00 60.78 109 PRO A O 1
ATOM 815 N N . PRO A 1 110 ? -43.982 4.607 31.824 1.00 59.62 110 PRO A N 1
ATOM 816 C CA . PRO A 1 110 ? -44.700 5.865 31.963 1.00 59.62 110 PRO A CA 1
ATOM 817 C C . PRO A 1 110 ? -44.977 6.104 33.448 1.00 59.62 110 PRO A C 1
ATOM 819 O O . PRO A 1 110 ? -45.625 5.287 34.106 1.00 59.62 110 PRO A O 1
ATOM 822 N N . ALA A 1 111 ? -44.441 7.206 33.975 1.00 61.16 111 ALA A N 1
ATOM 823 C CA . ALA A 1 111 ? -44.705 7.655 35.331 1.00 61.16 111 ALA A CA 1
ATOM 824 C C . ALA A 1 111 ? -46.223 7.716 35.525 1.00 61.16 111 ALA A C 1
ATOM 826 O O . ALA A 1 111 ? -46.915 8.461 34.830 1.00 61.16 111 ALA A O 1
ATOM 827 N N . ALA A 1 112 ? -46.736 6.879 36.426 1.00 54.84 112 ALA A N 1
ATOM 828 C CA . ALA A 1 112 ? -48.143 6.851 36.773 1.00 54.84 112 ALA A CA 1
ATOM 829 C C . ALA A 1 112 ? -48.524 8.208 37.380 1.00 54.84 112 ALA A C 1
ATOM 831 O O . ALA A 1 112 ? -48.264 8.484 38.548 1.00 54.84 112 ALA A O 1
ATOM 832 N N . SER A 1 113 ? -49.108 9.070 36.554 1.00 66.38 113 SER A N 1
ATOM 833 C CA . SER A 1 113 ? -49.885 10.218 36.991 1.00 66.38 113 SER A CA 1
ATOM 834 C C . SER A 1 113 ? -51.291 9.727 37.339 1.00 66.38 113 SER A C 1
ATOM 836 O O . SER A 1 113 ? -52.062 9.382 36.444 1.00 66.38 113 SER A O 1
ATOM 838 N N . G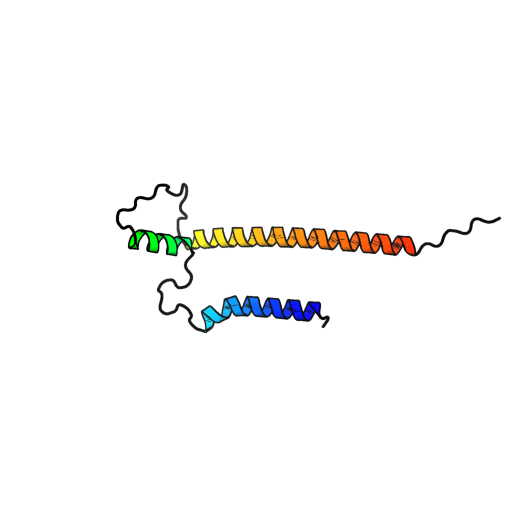LY A 1 114 ? -51.603 9.681 38.627 1.00 59.56 114 GLY A N 1
ATOM 839 C CA . GLY A 1 114 ? -52.945 9.463 39.171 1.00 59.56 114 GLY A CA 1
ATOM 840 C C . GLY A 1 114 ? -52.855 9.623 40.684 1.00 59.56 114 GLY A C 1
ATOM 841 O O . GLY A 1 114 ? -52.200 8.805 41.321 1.00 59.56 114 GLY A O 1
ATOM 842 N N . GLU A 1 115 ? -53.125 10.838 41.166 1.00 45.75 115 GLU A N 1
ATOM 843 C CA . GLU A 1 115 ? -54.324 11.225 41.947 1.00 45.75 115 GLU A CA 1
ATOM 844 C C . GLU A 1 115 ? -54.162 10.979 43.452 1.00 45.75 115 GLU A C 1
ATOM 846 O O . GLU A 1 115 ? -53.960 9.819 43.869 1.00 45.75 115 GLU A O 1
#

pLDDT: mean 86.14, std 11.61, range [45.75, 98.31]

Mean predicted aligned error: 9.88 Å

Sequence (115 aa):
MSRNARINTLLLLVVVALAVLPLALGLGDHKEEPFTGADAQAEVAITENAPDYEPWFSPLYEPPSGEVESALFSLQAALGAGVLAYYFGLRRGRRQGEERAGAGGAAEPPAASGE

InterPro domains:
  IPR003705 Cobalt transport protein CbiN [MF_00330] (1-115)
  IPR003705 Cobalt transport protein CbiN [NF002780] (5-101)
  IPR003705 Cobalt transport protein CbiN [PF02553] (8-78)
  IPR003705 Cobalt transport protein CbiN [PTHR38662] (4-102)
  IPR003705 Cobalt transport protein CbiN [TIGR01165] (2-93)